Protein AF-A0A1R1INC2-F1 (afdb_monomer_lite)

Radius of gyration: 22.26 Å; chains: 1; bounding box: 38×71×54 Å

Sequence (108 aa):
MLDRRSHPSAHPLPPLRLAQTPVYVDRGYCPGGRWERILRTIHDQPLTETEILRAVHDGRYPRRIERRKIHAALIAMTRQGLTARLPGSPAPFTATAHGVRILHGEAA

Foldseek 3Di:
DDDDDDDDPPPPDDPPPPPPPPPPPPPPDDPPDLLLLLQVVQAVHWAFLVVSLVRSPPPPDPSVVSSVVSVSSQVVCVVVQQWDWDDDVVTTIHGDPVVVCVSVVVDD

pLDDT: mean 77.63, std 20.08, range [38.34, 97.56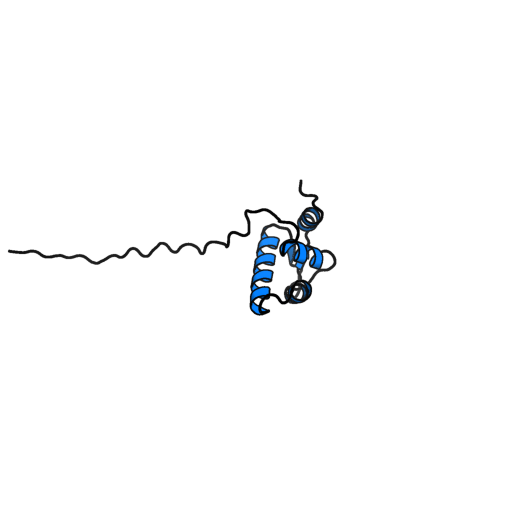]

Secondary structure (DSSP, 8-state):
-----------PPPP-------S-SSS---TTSHHHHHHHHHHHS-B-HHHHHHHH--SSS-HHHHHHHHHHHHHHHHHTTSEEEPSSSSPPEEE-HHHHHHHTT---

Structure (mmCIF, N/CA/C/O backbone):
data_AF-A0A1R1INC2-F1
#
_entry.id   AF-A0A1R1INC2-F1
#
loop_
_atom_site.group_PDB
_atom_site.id
_atom_site.type_symbol
_atom_site.label_atom_id
_atom_site.label_alt_id
_atom_site.label_comp_id
_atom_site.label_asym_id
_atom_site.label_entity_id
_atom_site.label_seq_id
_atom_site.pdbx_PDB_ins_code
_atom_site.Cartn_x
_atom_site.Cartn_y
_atom_site.Cartn_z
_atom_site.occupancy
_atom_site.B_iso_or_equiv
_atom_site.auth_seq_id
_atom_site.auth_comp_id
_atom_site.auth_asym_id
_atom_site.auth_atom_id
_atom_site.pdbx_PDB_model_num
ATOM 1 N N . MET A 1 1 ? 18.263 63.201 -38.506 1.00 47.06 1 MET A N 1
ATOM 2 C CA . MET A 1 1 ? 17.421 62.228 -39.235 1.00 47.06 1 MET A CA 1
ATOM 3 C C . MET A 1 1 ? 17.854 60.833 -38.795 1.00 47.06 1 MET A C 1
ATOM 5 O O . MET A 1 1 ? 19.054 60.604 -38.770 1.00 47.06 1 MET A O 1
ATOM 9 N N . LEU A 1 2 ? 16.888 59.970 -38.449 1.00 45.06 2 LEU A N 1
ATOM 10 C CA . LEU A 1 2 ? 16.991 58.568 -37.982 1.00 45.06 2 LEU A CA 1
ATOM 11 C C . LEU A 1 2 ? 17.165 58.320 -36.471 1.00 45.06 2 LEU A C 1
ATOM 13 O O . LEU A 1 2 ? 18.230 58.004 -35.955 1.00 45.06 2 LEU A O 1
ATOM 17 N N . ASP A 1 3 ? 16.004 58.396 -35.826 1.00 49.59 3 ASP A N 1
ATOM 18 C CA . ASP A 1 3 ? 15.540 57.634 -34.667 1.00 49.59 3 ASP A CA 1
ATOM 19 C C . ASP A 1 3 ? 15.814 56.11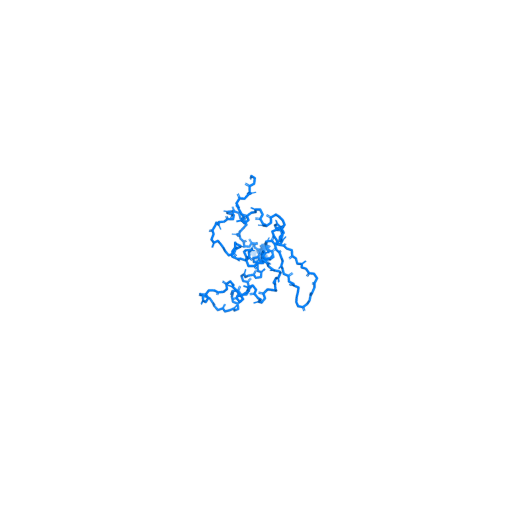9 -34.817 1.00 49.59 3 ASP A C 1
ATOM 21 O O . ASP A 1 3 ? 15.515 55.536 -35.869 1.00 49.59 3 ASP A O 1
ATOM 25 N N . ARG A 1 4 ? 16.367 55.455 -33.790 1.00 49.31 4 ARG A N 1
ATOM 26 C CA . ARG A 1 4 ? 16.368 53.983 -33.716 1.00 49.31 4 ARG A CA 1
ATOM 27 C C . ARG A 1 4 ? 16.501 53.449 -32.282 1.00 49.31 4 ARG A C 1
ATOM 29 O O . ARG A 1 4 ? 17.574 53.085 -31.822 1.00 49.31 4 ARG A O 1
ATOM 36 N N . ARG A 1 5 ? 15.321 53.267 -31.683 1.00 46.84 5 ARG A N 1
ATOM 37 C CA . ARG A 1 5 ? 14.889 52.074 -30.926 1.00 46.84 5 ARG A CA 1
ATOM 38 C C . ARG A 1 5 ? 15.515 51.843 -29.544 1.00 46.84 5 ARG A C 1
ATOM 40 O O . ARG A 1 5 ? 16.376 50.990 -29.359 1.00 46.84 5 ARG A O 1
ATOM 47 N N . SER A 1 6 ? 14.865 52.433 -28.543 1.00 49.50 6 SER A N 1
ATOM 48 C CA . SER A 1 6 ? 14.425 51.693 -27.351 1.00 49.50 6 SER A CA 1
ATOM 49 C C . SER A 1 6 ? 13.801 50.362 -27.770 1.00 49.50 6 SER A C 1
ATOM 51 O O . SER A 1 6 ? 12.980 50.403 -28.675 1.00 49.50 6 SER A O 1
ATOM 53 N N . HIS A 1 7 ? 14.150 49.239 -27.137 1.00 50.28 7 HIS A N 1
ATOM 54 C CA . HIS A 1 7 ? 13.289 48.073 -26.855 1.00 50.28 7 HIS A CA 1
ATOM 55 C C . HIS A 1 7 ? 14.037 47.187 -25.835 1.00 50.28 7 HIS A C 1
ATOM 57 O O . HIS A 1 7 ? 15.015 46.536 -26.204 1.00 50.28 7 HIS A O 1
ATOM 63 N N . PRO A 1 8 ? 13.629 47.136 -24.555 1.00 48.12 8 PRO A N 1
ATOM 64 C CA . PRO A 1 8 ? 14.013 46.033 -23.687 1.00 48.12 8 PRO A CA 1
ATOM 65 C C . PRO A 1 8 ? 13.239 44.791 -24.143 1.00 48.12 8 PRO A C 1
ATOM 67 O O . PRO A 1 8 ? 12.008 44.784 -24.121 1.00 48.12 8 PRO A O 1
ATOM 70 N N . SER A 1 9 ? 13.941 43.740 -24.575 1.00 44.81 9 SER A N 1
ATOM 71 C CA . SER A 1 9 ? 13.330 42.423 -24.786 1.00 44.81 9 SER A CA 1
ATOM 72 C C . SER A 1 9 ? 12.884 41.864 -23.437 1.00 44.81 9 SER A C 1
ATOM 74 O O . SER A 1 9 ? 13.603 41.115 -22.778 1.00 44.81 9 SER A O 1
ATOM 76 N N . ALA A 1 10 ? 11.682 42.248 -23.015 1.00 52.91 10 ALA A N 1
ATOM 77 C CA . ALA A 1 10 ? 10.910 41.523 -22.028 1.00 52.91 10 ALA A CA 1
ATOM 78 C C . ALA A 1 10 ? 10.545 40.174 -22.653 1.00 52.91 10 ALA A C 1
ATOM 80 O O . ALA A 1 10 ? 9.513 40.033 -23.303 1.00 52.91 10 ALA A O 1
ATOM 81 N N . HIS A 1 11 ? 11.423 39.183 -22.508 1.00 55.12 11 HIS A N 1
ATOM 82 C CA . HIS A 1 11 ? 11.011 37.800 -22.681 1.00 55.12 11 HIS A CA 1
ATOM 83 C C . HIS A 1 11 ? 10.052 37.483 -21.531 1.00 55.12 11 HIS A C 1
ATOM 85 O O . HIS A 1 11 ? 10.493 37.490 -20.377 1.00 55.12 11 HIS A O 1
ATOM 91 N N . PRO A 1 12 ? 8.755 37.234 -21.784 1.00 49.59 12 PRO A N 1
ATOM 92 C CA . PRO A 1 12 ? 7.898 36.729 -20.732 1.00 49.59 12 PRO A CA 1
ATOM 93 C C . PRO A 1 12 ? 8.445 35.360 -20.331 1.00 49.59 12 PRO A C 1
ATOM 95 O O . PRO A 1 12 ? 8.553 34.452 -21.160 1.00 49.59 12 PRO A O 1
ATOM 98 N N . LEU A 1 13 ? 8.838 35.228 -19.064 1.00 58.91 13 LEU A N 1
ATOM 99 C CA . LEU A 1 13 ? 9.125 33.925 -18.479 1.00 58.91 13 LEU A CA 1
ATOM 100 C C . LEU A 1 13 ? 7.896 33.038 -18.728 1.00 58.91 13 LEU A C 1
ATOM 102 O O . LEU A 1 13 ? 6.774 33.492 -18.476 1.00 58.91 13 LEU A O 1
ATOM 106 N N . PRO A 1 14 ? 8.062 31.801 -19.232 1.00 51.16 14 PRO A N 1
ATOM 107 C CA . PRO A 1 14 ? 6.935 30.892 -19.321 1.00 51.16 14 PRO A CA 1
ATOM 108 C C . PRO A 1 14 ? 6.352 30.751 -17.910 1.00 51.16 14 PRO A C 1
ATOM 110 O O . PRO A 1 14 ? 7.126 30.621 -16.953 1.00 51.16 14 PRO A O 1
ATOM 113 N N . PRO A 1 15 ? 5.018 30.810 -17.745 1.00 53.16 15 PRO A N 1
ATOM 114 C CA . PRO A 1 15 ? 4.415 30.630 -16.437 1.00 53.16 15 PRO A CA 1
ATOM 115 C C . PRO A 1 15 ? 4.947 29.321 -15.865 1.00 53.16 15 PRO A C 1
ATOM 117 O O . PRO A 1 15 ? 4.981 28.309 -16.574 1.00 53.16 15 PRO A O 1
ATOM 120 N N . LEU A 1 16 ? 5.411 29.368 -14.613 1.00 52.75 16 LEU A N 1
ATOM 121 C CA . LEU A 1 16 ? 5.829 28.196 -13.856 1.00 52.75 16 LEU A CA 1
ATOM 122 C C . LEU A 1 16 ? 4.687 27.188 -13.942 1.00 52.75 16 LEU A C 1
ATOM 124 O O . LEU A 1 16 ? 3.682 27.306 -13.242 1.00 52.75 16 LEU A O 1
ATOM 128 N N . ARG A 1 17 ? 4.808 26.230 -14.866 1.00 45.12 17 ARG A N 1
ATOM 129 C CA . ARG A 1 17 ? 3.877 25.121 -14.996 1.00 45.12 17 ARG A CA 1
ATOM 130 C C . ARG A 1 17 ? 4.018 24.396 -13.670 1.00 45.12 17 ARG A C 1
ATOM 132 O O . ARG A 1 17 ? 5.029 23.728 -13.456 1.00 45.12 17 ARG A O 1
ATOM 139 N N . LEU A 1 18 ? 3.055 24.610 -12.768 1.00 48.84 18 LEU A N 1
ATOM 140 C CA . LEU A 1 18 ? 2.864 23.804 -11.569 1.00 48.84 18 LEU A CA 1
ATOM 141 C C . LEU A 1 18 ? 3.112 22.371 -12.010 1.00 48.84 18 LEU A C 1
ATOM 143 O O . LEU A 1 18 ? 2.422 21.901 -12.919 1.00 48.84 18 LEU A O 1
ATOM 147 N N . ALA A 1 19 ? 4.193 21.776 -11.497 1.00 46.09 19 ALA A N 1
ATOM 148 C CA . ALA A 1 19 ? 4.681 20.487 -11.948 1.00 46.09 19 ALA A CA 1
ATOM 149 C C . ALA A 1 19 ? 3.479 19.554 -12.030 1.00 46.09 19 ALA A C 1
ATOM 151 O O . ALA A 1 19 ? 2.837 19.289 -11.013 1.00 46.09 19 ALA A O 1
ATOM 152 N N . GLN A 1 20 ? 3.126 19.182 -13.262 1.00 45.25 20 GLN A N 1
ATOM 153 C CA . GLN A 1 20 ? 1.943 18.395 -13.552 1.00 45.25 20 GLN A CA 1
ATOM 154 C C . GLN A 1 20 ? 2.013 17.175 -12.646 1.00 45.25 20 GLN A C 1
ATOM 156 O O . GLN A 1 20 ? 2.950 16.377 -12.742 1.00 45.25 20 GLN A O 1
ATOM 161 N N . THR A 1 21 ? 1.071 17.080 -11.711 1.00 41.47 21 THR A N 1
ATOM 162 C CA . THR A 1 21 ? 0.868 15.870 -10.929 1.00 41.47 21 THR A CA 1
ATOM 163 C C . THR A 1 21 ? 0.805 14.729 -11.934 1.00 41.47 21 THR A C 1
ATOM 165 O O . THR A 1 21 ? 0.020 14.811 -12.882 1.00 41.47 21 THR A O 1
ATOM 168 N N . PRO A 1 22 ? 1.675 13.709 -11.827 1.00 38.34 22 PRO A N 1
ATOM 169 C CA . PRO A 1 22 ? 1.715 12.677 -12.841 1.00 38.34 22 PRO A CA 1
ATOM 170 C C . PRO A 1 22 ? 0.327 12.042 -12.908 1.00 38.34 22 PRO A C 1
ATOM 172 O O . PRO A 1 22 ? -0.228 11.634 -11.884 1.00 38.34 22 PRO A O 1
ATOM 175 N N . VAL A 1 23 ? -0.240 12.040 -14.115 1.00 39.00 23 VAL A N 1
ATOM 176 C CA . VAL A 1 23 ? -1.584 11.557 -14.442 1.00 39.00 23 VAL A CA 1
ATOM 177 C C . VAL A 1 23 ? -1.614 10.037 -14.252 1.00 39.00 23 VAL A C 1
ATOM 179 O O . VAL A 1 23 ? -1.524 9.268 -15.199 1.00 39.00 23 VAL A O 1
ATOM 182 N N . TYR A 1 24 ? -1.658 9.588 -13.000 1.00 44.12 24 TYR A N 1
ATOM 183 C CA . TYR A 1 24 ? -1.891 8.189 -12.623 1.00 44.12 24 TYR A CA 1
ATOM 184 C C . TYR A 1 24 ? -3.300 7.978 -12.064 1.00 44.12 24 TYR A C 1
ATOM 186 O O . TYR A 1 24 ? -3.655 6.855 -11.725 1.00 44.12 24 TYR A O 1
ATOM 194 N N . VAL A 1 25 ? -4.090 9.047 -11.938 1.00 40.44 25 VAL A N 1
ATOM 195 C CA . VAL A 1 25 ? -5.296 9.057 -11.099 1.00 40.44 25 VAL A CA 1
ATOM 196 C C . VAL A 1 25 ? -6.580 8.793 -11.898 1.00 40.44 25 VAL A C 1
ATOM 198 O O . VAL A 1 25 ? -7.578 8.414 -11.305 1.00 40.44 25 VAL A O 1
ATOM 201 N N . ASP A 1 26 ? -6.554 8.911 -13.230 1.00 42.84 26 ASP A N 1
ATOM 202 C CA . ASP A 1 26 ? -7.791 9.057 -14.020 1.00 42.84 26 ASP A CA 1
ATOM 203 C C . ASP A 1 26 ? -8.207 7.824 -14.845 1.00 42.84 26 ASP A C 1
ATOM 205 O O . ASP A 1 26 ? -9.178 7.866 -15.588 1.00 42.84 26 ASP A O 1
ATOM 209 N N . ARG A 1 27 ? -7.481 6.699 -14.751 1.00 46.12 27 ARG A N 1
ATOM 210 C CA . ARG A 1 27 ? -7.821 5.466 -15.503 1.00 46.12 27 ARG A CA 1
ATOM 211 C C . ARG A 1 27 ? -8.511 4.379 -14.681 1.00 46.12 27 ARG A C 1
ATOM 213 O O . ARG A 1 27 ? -8.705 3.276 -15.181 1.00 46.12 27 ARG A O 1
ATOM 220 N N . GLY A 1 28 ? -8.897 4.681 -13.444 1.00 54.56 28 GLY A N 1
ATOM 221 C CA . GLY A 1 28 ? -9.446 3.678 -12.540 1.00 54.56 28 GLY A CA 1
ATOM 222 C C . GLY A 1 28 ? -8.398 2.654 -12.090 1.00 54.56 28 GLY A C 1
ATOM 223 O O . GLY A 1 28 ? -7.257 2.602 -12.560 1.00 54.56 28 GLY A O 1
ATOM 224 N N . TYR A 1 29 ? -8.780 1.855 -11.104 1.00 55.19 29 TYR A N 1
ATOM 225 C CA . TYR A 1 29 ? -7.938 0.817 -10.532 1.00 55.19 29 TYR A CA 1
ATOM 226 C C . TYR A 1 29 ? -7.881 -0.391 -11.472 1.00 55.19 29 TYR A C 1
ATOM 228 O O . TYR A 1 29 ? -8.712 -1.288 -11.388 1.00 55.19 29 TYR A O 1
ATOM 236 N N . CYS A 1 30 ? -6.907 -0.430 -12.387 1.00 57.72 30 CYS A N 1
ATOM 237 C CA . CYS A 1 30 ? -6.725 -1.614 -13.229 1.00 57.72 30 CYS A CA 1
ATOM 238 C C . CYS A 1 30 ? -6.341 -2.831 -12.361 1.00 57.72 30 CYS A C 1
ATOM 240 O O . CYS A 1 30 ? -5.349 -2.729 -11.620 1.00 57.72 30 CYS A O 1
ATOM 242 N N . PRO A 1 31 ? -7.049 -3.971 -12.478 1.00 60.56 31 PRO A N 1
ATOM 243 C CA . PRO A 1 31 ? -6.650 -5.226 -11.845 1.00 60.56 31 PRO A CA 1
ATOM 244 C C . PRO A 1 31 ? -5.217 -5.628 -12.232 1.00 60.56 31 PRO A C 1
ATOM 246 O O . PRO A 1 31 ? -4.746 -5.341 -13.333 1.00 60.56 31 PRO A O 1
ATOM 249 N N . GLY A 1 32 ? -4.494 -6.264 -11.314 1.00 67.88 32 GLY A N 1
ATOM 250 C CA . GLY A 1 32 ? -3.088 -6.660 -11.444 1.00 67.88 32 GLY A CA 1
ATOM 251 C C . GLY A 1 32 ? -2.076 -5.518 -11.264 1.00 67.88 32 GLY A C 1
ATOM 252 O O . GLY A 1 32 ? -0.864 -5.714 -11.416 1.00 67.88 32 GLY A O 1
ATOM 253 N N . GLY A 1 33 ? -2.540 -4.306 -10.947 1.00 82.62 33 GLY A N 1
ATOM 254 C CA . GLY A 1 33 ? -1.702 -3.121 -10.786 1.00 82.62 33 GLY A CA 1
ATOM 255 C C . GLY A 1 33 ? -0.790 -3.149 -9.550 1.00 82.62 33 GLY A C 1
ATOM 256 O O . GLY A 1 33 ? -0.920 -3.964 -8.639 1.00 82.62 33 GLY A O 1
ATOM 257 N N . ARG A 1 34 ? 0.155 -2.199 -9.480 1.00 86.25 34 ARG A N 1
ATOM 258 C CA . ARG A 1 34 ? 1.004 -2.013 -8.282 1.00 86.25 34 ARG A CA 1
ATOM 259 C C . ARG A 1 34 ? 0.167 -1.717 -7.032 1.00 86.25 34 ARG A C 1
ATOM 261 O O . ARG A 1 34 ? 0.511 -2.205 -5.963 1.00 86.25 34 ARG A O 1
ATOM 268 N N . TRP A 1 35 ? -0.895 -0.923 -7.172 1.00 86.88 35 TRP A N 1
ATOM 269 C CA . TRP A 1 35 ? -1.791 -0.566 -6.068 1.00 86.88 35 TRP A CA 1
ATOM 270 C C . TRP A 1 35 ? -2.394 -1.821 -5.421 1.00 86.88 35 TRP A C 1
ATOM 272 O O . TRP A 1 35 ? -2.379 -1.939 -4.202 1.00 86.88 35 TRP A O 1
ATOM 282 N N . GLU A 1 36 ? -2.822 -2.788 -6.239 1.00 89.50 36 GLU A N 1
ATOM 283 C CA . GLU A 1 36 ? -3.443 -4.025 -5.774 1.00 89.50 36 GLU A CA 1
ATOM 284 C C . GLU A 1 36 ? -2.431 -4.891 -5.028 1.00 89.50 36 GLU A C 1
ATOM 286 O O . GLU A 1 36 ? -2.702 -5.346 -3.923 1.00 89.50 36 GLU A O 1
ATOM 291 N N . ARG A 1 37 ? -1.222 -5.058 -5.586 1.00 90.44 37 ARG A N 1
ATOM 292 C CA . ARG A 1 37 ? -0.133 -5.787 -4.915 1.00 90.44 37 ARG A CA 1
ATOM 293 C C . ARG A 1 37 ? 0.205 -5.177 -3.557 1.00 90.44 37 ARG A C 1
ATOM 295 O O . ARG A 1 37 ? 0.360 -5.908 -2.583 1.00 90.44 37 ARG A O 1
ATOM 302 N N . ILE A 1 38 ? 0.296 -3.848 -3.485 1.00 92.62 38 ILE A N 1
ATOM 303 C CA . ILE A 1 38 ? 0.528 -3.139 -2.222 1.00 92.62 38 ILE A CA 1
ATOM 304 C C . ILE A 1 38 ? -0.624 -3.402 -1.248 1.00 92.62 38 ILE A C 1
ATOM 306 O O . ILE A 1 38 ? -0.346 -3.814 -0.127 1.00 92.62 38 ILE A O 1
ATOM 310 N N . LEU A 1 39 ? -1.885 -3.220 -1.666 1.00 92.50 39 LEU A N 1
ATOM 311 C CA . LEU A 1 39 ? -3.049 -3.458 -0.803 1.00 92.50 39 LEU A CA 1
ATOM 312 C C . LEU A 1 39 ? -3.100 -4.887 -0.284 1.00 92.50 39 LEU A C 1
ATOM 314 O O . LEU A 1 39 ? -3.250 -5.059 0.915 1.00 92.50 39 LEU A O 1
ATOM 318 N N . ARG A 1 40 ? -2.900 -5.891 -1.145 1.00 91.81 40 ARG A N 1
ATOM 319 C CA . ARG A 1 40 ? -2.828 -7.300 -0.729 1.00 91.81 40 ARG A CA 1
ATOM 320 C C . ARG A 1 40 ? -1.763 -7.515 0.341 1.00 91.81 40 ARG A C 1
ATOM 322 O O . ARG A 1 40 ? -2.012 -8.207 1.312 1.00 91.81 40 ARG A O 1
ATOM 329 N N . THR A 1 41 ? -0.598 -6.886 0.188 1.00 93.44 41 THR A N 1
ATOM 330 C CA . THR A 1 41 ? 0.515 -7.076 1.130 1.00 93.44 41 THR A CA 1
ATOM 331 C C . THR A 1 41 ? 0.219 -6.453 2.501 1.00 93.44 41 THR A C 1
ATOM 333 O O . THR A 1 41 ? 0.577 -7.031 3.521 1.00 93.44 41 THR A O 1
ATOM 336 N N . ILE A 1 42 ? -0.414 -5.276 2.541 1.00 95.19 42 ILE A N 1
ATOM 337 C CA . ILE A 1 42 ? -0.690 -4.558 3.801 1.00 95.19 42 ILE A CA 1
ATOM 338 C C . ILE A 1 42 ? -2.069 -4.864 4.402 1.00 95.19 42 ILE A C 1
ATOM 340 O O . ILE A 1 42 ? -2.406 -4.340 5.462 1.00 95.19 42 ILE A O 1
ATOM 344 N N . HIS A 1 43 ? -2.889 -5.634 3.688 1.00 93.00 43 HIS A N 1
ATOM 345 C CA . HIS A 1 43 ? -4.191 -6.100 4.147 1.00 93.00 43 HIS A CA 1
ATOM 346 C C . HIS A 1 43 ? -4.034 -7.095 5.297 1.00 93.00 43 HIS A C 1
ATOM 348 O O . HIS A 1 43 ? -4.707 -6.963 6.315 1.00 93.00 43 HIS A O 1
ATOM 354 N N . ASP A 1 44 ? -3.113 -8.047 5.148 1.00 88.62 44 ASP A N 1
ATOM 355 C CA . ASP A 1 44 ? -2.930 -9.122 6.124 1.00 88.62 44 ASP A CA 1
ATOM 356 C C . ASP A 1 44 ? -2.220 -8.628 7.391 1.00 88.62 44 ASP A C 1
ATOM 358 O O . ASP A 1 44 ? -2.515 -9.079 8.497 1.00 88.62 44 ASP A O 1
ATOM 362 N N . GLN A 1 45 ? -1.290 -7.680 7.245 1.00 93.44 45 GLN A N 1
ATOM 363 C CA . GLN A 1 45 ? -0.598 -7.048 8.365 1.00 93.44 45 GLN A CA 1
ATOM 364 C C . GLN A 1 45 ? -0.071 -5.653 8.000 1.00 93.44 45 GLN A C 1
ATOM 366 O O . GLN A 1 45 ? 0.316 -5.423 6.850 1.00 93.44 45 GLN A O 1
ATOM 371 N N . PRO A 1 46 ? 0.029 -4.720 8.964 1.00 96.19 46 PRO A N 1
ATOM 372 C CA . PRO A 1 46 ? 0.645 -3.426 8.715 1.00 96.19 46 PRO A CA 1
ATOM 373 C C . PRO A 1 46 ? 2.136 -3.556 8.391 1.00 96.19 46 PRO A C 1
ATOM 375 O O . PRO A 1 46 ? 2.868 -4.237 9.105 1.00 96.19 46 PRO A O 1
ATOM 378 N N . LEU A 1 47 ? 2.605 -2.856 7.356 1.00 97.00 47 LEU A N 1
ATOM 379 C CA . LEU A 1 47 ? 3.999 -2.920 6.904 1.00 97.00 47 LEU A CA 1
ATOM 380 C C . LEU A 1 47 ? 4.591 -1.548 6.621 1.00 97.00 47 LEU A C 1
ATOM 382 O O . LEU A 1 47 ? 3.938 -0.636 6.118 1.00 97.00 47 LEU A O 1
ATOM 386 N N . THR A 1 48 ? 5.880 -1.413 6.877 1.00 96.94 48 THR A N 1
ATOM 387 C CA . THR A 1 48 ? 6.658 -0.222 6.538 1.00 96.94 48 THR A CA 1
ATOM 388 C C . THR A 1 48 ? 6.923 -0.148 5.031 1.00 96.94 48 THR A C 1
ATOM 390 O O . THR A 1 48 ? 6.920 -1.155 4.322 1.00 96.94 48 THR A O 1
ATOM 393 N N . GLU A 1 49 ? 7.243 1.043 4.512 1.00 95.19 49 GLU A N 1
ATOM 394 C CA . GLU A 1 49 ? 7.585 1.221 3.087 1.00 95.19 49 GLU A CA 1
ATOM 395 C C . GLU A 1 49 ? 8.728 0.291 2.635 1.00 95.19 49 GLU A C 1
ATOM 397 O O . GLU A 1 49 ? 8.726 -0.209 1.510 1.00 95.19 49 GLU A O 1
ATOM 402 N N . THR A 1 50 ? 9.699 0.026 3.514 1.00 94.62 50 THR A N 1
ATOM 403 C CA . THR A 1 50 ? 10.826 -0.865 3.205 1.00 94.62 50 THR A CA 1
ATOM 404 C C . THR A 1 50 ? 10.381 -2.318 3.075 1.00 94.62 50 THR A C 1
ATOM 406 O O . THR A 1 50 ? 10.875 -3.022 2.193 1.00 94.62 50 THR A O 1
ATOM 409 N N . GLU A 1 51 ? 9.464 -2.773 3.923 1.00 95.50 51 GLU A N 1
ATOM 410 C CA . GLU A 1 51 ? 8.913 -4.130 3.867 1.00 95.50 51 GLU A CA 1
ATOM 411 C C . GLU A 1 51 ? 8.011 -4.304 2.649 1.00 95.50 51 GLU A C 1
ATOM 413 O O . GLU A 1 51 ? 8.174 -5.271 1.909 1.00 95.50 51 GLU A O 1
ATOM 418 N N . ILE A 1 52 ? 7.171 -3.311 2.351 1.00 94.81 52 ILE A N 1
ATOM 419 C CA . ILE A 1 52 ? 6.356 -3.278 1.129 1.00 94.81 52 ILE A CA 1
ATOM 420 C C . ILE A 1 52 ? 7.254 -3.329 -0.109 1.00 94.81 52 ILE A C 1
ATOM 422 O O . ILE A 1 52 ? 7.007 -4.106 -1.029 1.00 94.81 52 ILE A O 1
ATOM 426 N N . LEU A 1 53 ? 8.339 -2.546 -0.133 1.00 93.38 53 LEU A N 1
ATOM 427 C CA . LEU A 1 53 ? 9.324 -2.612 -1.209 1.00 93.38 53 LEU A CA 1
ATOM 428 C C . LEU A 1 53 ? 9.929 -4.006 -1.330 1.00 93.38 53 LEU A C 1
ATOM 430 O O . LEU A 1 53 ? 10.090 -4.478 -2.444 1.00 93.38 53 LEU A O 1
ATOM 434 N N . ARG A 1 54 ? 10.272 -4.676 -0.229 1.00 92.19 54 ARG A N 1
ATOM 435 C CA . ARG A 1 54 ? 10.807 -6.044 -0.292 1.00 92.19 54 ARG A CA 1
ATOM 436 C C . ARG A 1 54 ? 9.779 -7.040 -0.830 1.00 92.19 54 ARG A C 1
ATOM 438 O O . ARG A 1 54 ? 10.165 -7.885 -1.625 1.00 92.19 54 ARG A O 1
ATOM 445 N N . ALA A 1 55 ? 8.515 -6.913 -0.436 1.00 90.75 5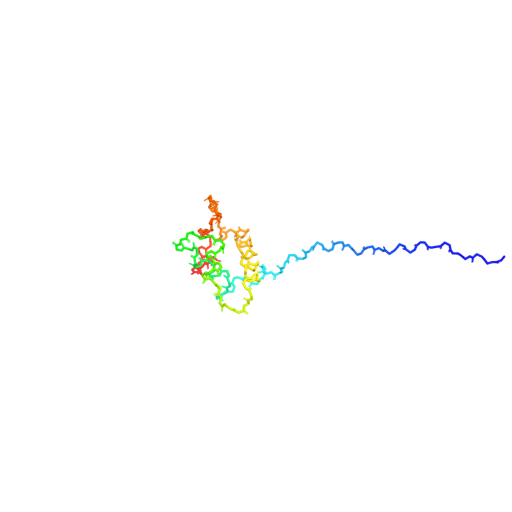5 ALA A N 1
ATOM 446 C CA . ALA A 1 55 ? 7.450 -7.832 -0.825 1.00 90.75 55 ALA A CA 1
ATOM 447 C C . ALA A 1 55 ? 6.989 -7.652 -2.283 1.00 90.75 55 ALA A C 1
ATOM 449 O O . ALA A 1 55 ? 6.710 -8.627 -2.971 1.00 90.75 55 ALA A O 1
ATOM 450 N N . VAL A 1 56 ? 6.917 -6.408 -2.770 1.00 87.25 56 VAL A N 1
ATOM 451 C CA . VAL A 1 56 ? 6.342 -6.087 -4.092 1.00 87.25 56 VAL A CA 1
ATOM 452 C C . VAL A 1 56 ? 7.407 -5.995 -5.195 1.00 87.25 56 VAL A C 1
ATOM 454 O O . VAL A 1 56 ? 7.072 -6.006 -6.383 1.00 87.25 56 VAL A O 1
ATOM 457 N N . HIS A 1 57 ? 8.688 -5.877 -4.836 1.00 84.31 57 HIS A N 1
ATOM 458 C CA . HIS A 1 57 ? 9.770 -5.724 -5.805 1.00 84.31 57 HIS A CA 1
ATOM 459 C C . HIS A 1 57 ? 9.963 -6.978 -6.666 1.00 84.31 57 HIS A C 1
ATOM 461 O O . HIS A 1 57 ? 10.263 -8.053 -6.164 1.00 84.31 57 HIS A O 1
ATOM 467 N N . ASP A 1 58 ? 9.863 -6.798 -7.983 1.00 79.88 58 ASP A N 1
ATOM 468 C CA . ASP A 1 58 ? 9.944 -7.856 -8.998 1.00 79.88 58 ASP A CA 1
ATOM 469 C C . ASP A 1 58 ? 11.292 -7.892 -9.746 1.00 79.88 58 ASP A C 1
ATOM 471 O O . ASP A 1 58 ? 11.434 -8.593 -10.744 1.00 79.88 58 ASP A O 1
ATOM 475 N N . GLY A 1 59 ? 12.279 -7.103 -9.306 1.00 83.62 59 GLY A N 1
ATOM 476 C CA . GLY A 1 59 ? 13.615 -7.048 -9.909 1.00 83.62 59 GLY A CA 1
ATOM 477 C C . GLY A 1 59 ? 13.714 -6.313 -11.254 1.00 83.62 59 GLY A C 1
ATOM 478 O O . GLY A 1 59 ? 14.821 -6.143 -11.758 1.00 83.62 59 GLY A O 1
ATOM 479 N N . ARG A 1 60 ? 12.610 -5.813 -11.833 1.00 82.12 60 ARG A N 1
ATOM 480 C CA . ARG A 1 60 ? 12.616 -5.199 -13.181 1.00 82.12 60 ARG A CA 1
ATOM 481 C C . ARG A 1 60 ? 13.334 -3.852 -13.271 1.00 82.12 60 ARG A C 1
ATOM 483 O O . ARG A 1 60 ? 13.716 -3.427 -14.357 1.00 82.12 60 ARG A O 1
ATOM 490 N N . TYR A 1 61 ? 13.483 -3.151 -12.151 1.00 81.88 61 TYR A N 1
ATOM 491 C CA . TYR A 1 61 ? 14.099 -1.826 -12.094 1.00 81.88 61 TYR A CA 1
ATOM 492 C C . TYR A 1 61 ? 15.084 -1.730 -10.927 1.00 81.88 61 TYR A C 1
ATOM 494 O O . TYR A 1 61 ? 14.919 -2.430 -9.928 1.00 81.88 61 TYR A O 1
ATOM 502 N N . PRO A 1 62 ? 16.055 -0.799 -10.972 1.00 90.31 62 PRO A N 1
ATOM 503 C CA . PRO A 1 62 ? 16.915 -0.531 -9.828 1.00 90.31 62 PRO A CA 1
ATOM 504 C C . PRO A 1 62 ? 16.101 -0.220 -8.568 1.00 90.31 62 PRO A C 1
ATOM 506 O O . PRO A 1 62 ? 15.135 0.548 -8.602 1.00 90.31 62 PRO A O 1
ATOM 509 N N . ARG A 1 63 ? 16.544 -0.748 -7.424 1.00 87.75 63 ARG A N 1
ATOM 510 C CA . ARG A 1 63 ? 15.834 -0.656 -6.135 1.00 87.75 63 ARG A CA 1
ATOM 511 C C . ARG A 1 63 ? 15.449 0.778 -5.740 1.00 87.75 63 ARG A C 1
ATOM 513 O O . ARG A 1 63 ? 14.384 1.007 -5.171 1.00 87.75 63 ARG A O 1
ATOM 520 N N . ARG A 1 64 ? 16.296 1.760 -6.078 1.00 90.50 64 ARG A N 1
ATOM 521 C CA . ARG A 1 64 ? 16.049 3.197 -5.846 1.00 90.50 64 ARG A CA 1
ATOM 522 C C . ARG A 1 64 ? 14.838 3.720 -6.625 1.00 90.50 64 ARG A C 1
ATOM 524 O O . ARG A 1 64 ? 14.099 4.555 -6.109 1.00 90.50 64 ARG A O 1
ATOM 531 N N . ILE A 1 65 ? 14.649 3.253 -7.858 1.00 88.19 65 ILE A N 1
ATOM 532 C CA . ILE A 1 65 ? 13.530 3.649 -8.716 1.00 88.19 65 ILE A CA 1
ATOM 533 C C . ILE A 1 65 ? 12.235 3.020 -8.206 1.00 88.19 65 ILE A C 1
ATOM 535 O O . ILE A 1 65 ? 11.242 3.731 -8.066 1.00 88.19 65 ILE A O 1
ATOM 539 N N . GLU A 1 66 ? 12.252 1.735 -7.843 1.00 88.88 66 GLU A N 1
ATOM 540 C CA . GLU A 1 66 ? 11.066 1.091 -7.264 1.00 88.88 66 GLU A CA 1
ATOM 541 C C . GLU A 1 66 ? 10.656 1.718 -5.938 1.00 88.88 66 GLU A C 1
ATOM 543 O O . GLU A 1 66 ? 9.473 1.986 -5.750 1.00 88.88 66 GLU A O 1
ATOM 548 N N . ARG A 1 67 ? 11.612 2.074 -5.070 1.00 91.38 67 ARG A N 1
ATOM 549 C CA . ARG A 1 67 ? 11.297 2.809 -3.839 1.00 91.38 67 ARG A CA 1
ATOM 550 C C . ARG A 1 67 ? 10.519 4.092 -4.131 1.00 91.38 67 ARG A C 1
ATOM 552 O O . ARG A 1 67 ? 9.457 4.298 -3.562 1.00 91.38 67 ARG A O 1
ATOM 559 N N . ARG A 1 68 ? 10.998 4.925 -5.064 1.00 90.69 68 ARG A N 1
ATOM 560 C CA . ARG A 1 68 ? 10.303 6.171 -5.446 1.00 90.69 68 ARG A CA 1
ATOM 561 C C . ARG A 1 68 ? 8.889 5.910 -5.959 1.00 90.69 68 ARG A C 1
ATOM 563 O O . ARG A 1 68 ? 7.971 6.651 -5.622 1.00 90.69 68 ARG A O 1
ATOM 570 N N . LYS A 1 69 ? 8.708 4.864 -6.766 1.00 88.12 69 LYS A N 1
ATOM 571 C CA . LYS A 1 69 ? 7.399 4.500 -7.316 1.00 88.12 69 LYS A CA 1
ATOM 572 C C . LYS A 1 69 ? 6.439 3.977 -6.244 1.00 88.12 69 LYS A C 1
ATOM 574 O O . LYS A 1 69 ? 5.268 4.337 -6.275 1.00 88.12 69 LYS A O 1
ATOM 579 N N . ILE A 1 70 ? 6.918 3.152 -5.313 1.00 91.25 70 ILE A N 1
ATOM 580 C CA . ILE A 1 70 ? 6.122 2.650 -4.183 1.00 91.25 70 ILE A CA 1
ATOM 581 C C . ILE A 1 70 ? 5.7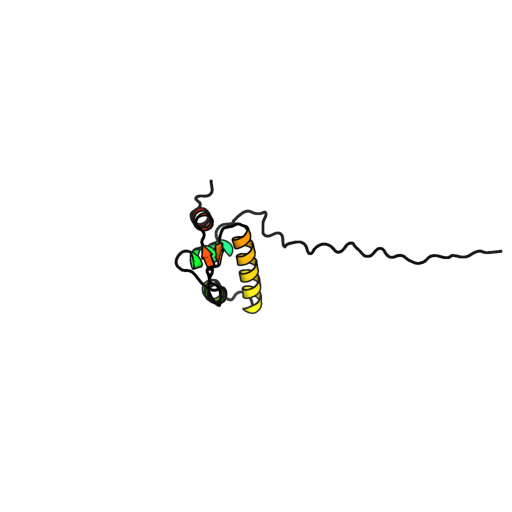38 3.801 -3.261 1.00 91.25 70 ILE A C 1
ATOM 583 O O . ILE A 1 70 ? 4.568 3.934 -2.923 1.00 91.25 70 ILE A O 1
ATOM 587 N N . HIS A 1 71 ? 6.682 4.681 -2.938 1.00 92.44 71 HIS A N 1
ATOM 588 C CA . HIS A 1 71 ? 6.416 5.874 -2.145 1.00 92.44 71 HIS A CA 1
ATOM 589 C C . HIS A 1 71 ? 5.320 6.750 -2.772 1.00 92.44 71 HIS A C 1
ATOM 591 O O . HIS A 1 71 ? 4.346 7.111 -2.112 1.00 92.44 71 HIS A O 1
ATOM 597 N N . ALA A 1 72 ? 5.437 7.044 -4.072 1.00 90.44 72 ALA A N 1
ATOM 598 C CA . ALA A 1 72 ? 4.432 7.812 -4.802 1.00 90.44 72 ALA A CA 1
ATOM 599 C C . ALA A 1 72 ? 3.059 7.116 -4.812 1.00 90.44 72 ALA A C 1
ATOM 601 O O . ALA A 1 72 ? 2.040 7.779 -4.619 1.00 90.44 72 ALA A O 1
ATOM 602 N N . ALA A 1 73 ? 3.031 5.790 -4.989 1.00 91.50 73 ALA A N 1
ATOM 603 C CA . ALA A 1 73 ? 1.802 5.006 -4.934 1.00 91.50 73 ALA A CA 1
ATOM 604 C C . ALA A 1 73 ? 1.149 5.072 -3.545 1.00 91.50 73 ALA A C 1
ATOM 606 O O . ALA A 1 73 ? -0.029 5.391 -3.456 1.00 91.50 73 ALA A O 1
ATOM 607 N N . LEU A 1 74 ? 1.911 4.872 -2.467 1.00 93.56 74 LEU A N 1
ATOM 608 C CA . LEU A 1 74 ? 1.408 4.948 -1.092 1.00 93.56 74 LEU A CA 1
ATOM 609 C C . LEU A 1 74 ? 0.826 6.327 -0.763 1.00 93.56 74 LEU A C 1
ATOM 611 O O . LEU A 1 74 ? -0.226 6.411 -0.134 1.00 93.56 74 LEU A O 1
ATOM 615 N N . ILE A 1 75 ? 1.461 7.414 -1.218 1.00 92.56 75 ILE A N 1
ATOM 616 C CA . ILE A 1 75 ? 0.909 8.769 -1.066 1.00 92.56 75 ILE A CA 1
ATOM 617 C C . ILE A 1 75 ? -0.426 8.901 -1.804 1.00 92.56 75 ILE A C 1
ATOM 619 O O . ILE A 1 75 ? -1.389 9.406 -1.229 1.00 92.56 75 ILE A O 1
ATOM 623 N N . ALA A 1 76 ? -0.497 8.464 -3.063 1.00 89.69 76 ALA A N 1
ATOM 624 C CA . ALA A 1 76 ? -1.722 8.551 -3.856 1.00 89.69 76 ALA A CA 1
ATOM 625 C C . ALA A 1 76 ? -2.859 7.719 -3.239 1.00 89.69 76 ALA A C 1
ATOM 627 O O . ALA A 1 76 ? -3.959 8.228 -3.048 1.00 89.69 76 ALA A O 1
ATOM 628 N N . MET A 1 77 ? -2.564 6.482 -2.844 1.00 93.06 77 MET A N 1
ATOM 629 C CA . MET A 1 77 ? -3.511 5.569 -2.202 1.00 93.06 77 MET A CA 1
ATOM 630 C C . MET A 1 77 ? -3.997 6.107 -0.853 1.00 93.06 77 MET A C 1
ATOM 632 O O . MET A 1 77 ? -5.181 6.011 -0.546 1.00 93.06 77 MET A O 1
ATOM 636 N N . THR A 1 78 ? -3.116 6.746 -0.076 1.00 94.00 78 THR A N 1
ATOM 637 C CA . THR A 1 78 ? -3.497 7.395 1.188 1.00 94.00 78 THR A CA 1
ATOM 638 C C . THR A 1 78 ? -4.427 8.581 0.942 1.00 94.00 78 THR A C 1
ATOM 640 O O . THR A 1 78 ? -5.439 8.719 1.620 1.00 94.00 78 THR A O 1
ATOM 643 N N . ARG A 1 79 ? -4.139 9.418 -0.065 1.00 91.31 79 ARG A N 1
ATOM 644 C CA . 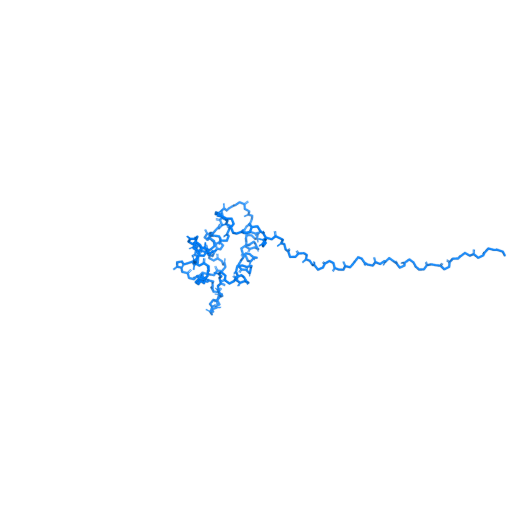ARG A 1 79 ? -5.008 10.547 -0.450 1.00 91.31 79 ARG A CA 1
ATOM 645 C C . ARG A 1 79 ? -6.388 10.097 -0.928 1.00 91.31 79 ARG A C 1
ATOM 647 O O . ARG A 1 79 ? -7.356 10.811 -0.715 1.00 91.31 79 ARG A O 1
ATOM 654 N N . GLN A 1 80 ? -6.464 8.927 -1.553 1.00 88.50 80 GLN A N 1
ATOM 655 C CA . GLN A 1 80 ? -7.715 8.294 -1.976 1.00 88.50 80 GLN A CA 1
ATOM 656 C C . GLN A 1 80 ? -8.400 7.503 -0.851 1.00 88.50 80 GLN A C 1
ATOM 658 O O . GLN A 1 80 ? -9.434 6.886 -1.074 1.00 88.50 80 GLN A O 1
ATOM 663 N N . GLY A 1 81 ? -7.829 7.484 0.356 1.00 93.38 81 GLY A N 1
ATOM 664 C CA . GLY A 1 81 ? -8.403 6.780 1.497 1.00 93.38 81 GLY A CA 1
ATOM 665 C C . GLY A 1 81 ? -8.325 5.258 1.406 1.00 93.38 81 GLY A C 1
ATOM 666 O O . GLY A 1 81 ? -9.035 4.597 2.152 1.00 93.38 81 GLY A O 1
ATOM 667 N N . LEU A 1 82 ? -7.485 4.684 0.537 1.00 92.31 82 LEU A N 1
ATOM 668 C CA . LEU A 1 82 ? -7.279 3.231 0.431 1.00 92.31 82 LEU A CA 1
ATOM 669 C C . LEU A 1 82 ? -6.336 2.687 1.506 1.00 92.31 82 LEU A C 1
ATOM 671 O O . LEU A 1 82 ? -6.433 1.529 1.906 1.00 92.31 82 LEU A O 1
ATOM 675 N N . THR A 1 83 ? -5.396 3.517 1.951 1.00 96.19 83 THR A N 1
ATOM 676 C CA . THR A 1 83 ? -4.375 3.150 2.937 1.00 96.19 83 THR A CA 1
ATOM 677 C C . THR A 1 83 ? -4.269 4.207 4.017 1.00 96.19 83 THR A C 1
ATOM 679 O O . THR A 1 83 ? -4.486 5.388 3.754 1.00 96.19 83 THR A O 1
ATOM 682 N N . ALA A 1 84 ? -3.875 3.802 5.218 1.00 96.44 84 ALA A N 1
ATOM 683 C CA . ALA A 1 84 ? -3.594 4.703 6.328 1.00 96.44 84 ALA A CA 1
ATOM 684 C C . ALA A 1 84 ? -2.205 4.424 6.906 1.00 96.44 84 ALA A C 1
ATOM 686 O O . ALA A 1 84 ? -1.696 3.308 6.804 1.00 96.44 84 ALA A O 1
ATOM 687 N N . ARG A 1 85 ? -1.598 5.444 7.521 1.00 96.38 85 ARG A N 1
ATOM 688 C CA . ARG A 1 85 ? -0.386 5.279 8.330 1.00 96.38 85 ARG A CA 1
ATOM 689 C C . ARG A 1 85 ? -0.771 5.067 9.784 1.00 96.38 85 ARG A C 1
ATOM 691 O O . ARG A 1 85 ? -1.580 5.821 10.318 1.00 96.38 85 ARG A O 1
ATOM 698 N N . LEU A 1 86 ? -0.152 4.081 10.413 1.00 94.00 86 LEU A N 1
ATOM 699 C CA . LEU A 1 86 ? -0.247 3.866 11.849 1.00 94.00 86 LEU A CA 1
ATOM 700 C C . LEU A 1 86 ? 0.872 4.627 12.579 1.00 94.00 86 LEU A C 1
ATOM 702 O O . LEU A 1 86 ? 1.904 4.941 11.971 1.00 94.00 86 LEU A O 1
ATOM 706 N N . PRO A 1 87 ? 0.698 4.923 13.878 1.00 94.31 87 PRO A N 1
ATOM 707 C CA . PRO A 1 87 ? 1.777 5.441 14.711 1.00 94.31 87 PRO A CA 1
ATOM 708 C C . PRO A 1 87 ? 2.977 4.483 14.723 1.00 94.31 87 PRO A C 1
ATOM 710 O O . PRO A 1 87 ? 2.807 3.268 14.791 1.00 94.31 87 PRO A O 1
ATOM 713 N N . GLY A 1 88 ? 4.194 5.027 14.668 1.00 91.38 88 GLY A N 1
ATOM 714 C CA . GLY A 1 88 ? 5.429 4.240 14.713 1.00 91.38 88 GLY A CA 1
ATOM 715 C C . GLY A 1 88 ? 6.598 4.917 14.002 1.00 91.38 88 GLY A C 1
ATOM 716 O O . GLY A 1 88 ? 6.416 5.871 13.243 1.00 91.38 88 GLY A O 1
ATOM 717 N N . SER A 1 89 ? 7.810 4.412 14.241 1.00 88.69 89 SER A N 1
ATOM 718 C CA . SER A 1 89 ? 9.023 4.839 13.540 1.00 88.69 89 SER A CA 1
ATOM 719 C C . SER A 1 89 ? 9.854 3.617 13.127 1.00 88.69 89 SER A C 1
ATOM 721 O O . SER A 1 89 ? 10.421 2.960 14.001 1.00 88.69 89 SER A O 1
ATOM 723 N N . PRO A 1 90 ? 9.939 3.295 11.822 1.00 90.19 90 PRO A N 1
ATOM 724 C CA . PRO A 1 90 ? 9.227 3.938 10.713 1.00 90.19 90 PRO A CA 1
ATOM 725 C C . PRO A 1 90 ? 7.714 3.649 10.741 1.00 90.19 90 PRO A C 1
ATOM 727 O O . PRO A 1 90 ? 7.293 2.567 11.135 1.00 90.19 90 PRO A O 1
ATOM 730 N N . ALA A 1 91 ? 6.897 4.616 10.310 1.00 93.94 91 ALA A N 1
ATOM 731 C CA . ALA A 1 91 ? 5.436 4.497 10.327 1.00 93.94 91 ALA A CA 1
ATOM 732 C C . ALA A 1 91 ? 4.950 3.398 9.357 1.00 93.94 91 ALA A C 1
ATOM 734 O O . ALA A 1 91 ? 5.202 3.517 8.148 1.00 93.94 91 ALA A O 1
ATOM 735 N N . PRO A 1 92 ? 4.260 2.348 9.842 1.00 96.81 92 PRO A N 1
ATOM 736 C CA . PRO A 1 92 ? 3.716 1.315 8.979 1.00 96.81 92 PRO A CA 1
ATOM 737 C C . PRO A 1 92 ? 2.428 1.781 8.295 1.00 96.81 92 PRO A C 1
ATOM 739 O O . PRO A 1 92 ? 1.713 2.659 8.780 1.00 96.81 92 PRO A O 1
ATOM 742 N N . PHE A 1 93 ? 2.137 1.176 7.152 1.00 97.50 93 PHE A N 1
ATOM 743 C CA . PHE A 1 93 ? 0.915 1.358 6.387 1.00 97.50 93 PHE A CA 1
ATOM 744 C C . PHE A 1 93 ? -0.001 0.156 6.576 1.00 97.50 93 PHE A C 1
ATOM 746 O O . PHE A 1 93 ? 0.468 -0.975 6.638 1.00 97.50 93 PHE A O 1
ATOM 753 N N . THR A 1 94 ? -1.303 0.413 6.605 1.00 97.56 94 THR A N 1
ATOM 754 C CA . THR A 1 94 ? -2.355 -0.607 6.622 1.00 97.56 94 THR A CA 1
ATOM 755 C C . THR A 1 94 ? -3.437 -0.271 5.596 1.00 97.56 94 THR A C 1
ATOM 757 O O . THR A 1 94 ? -3.588 0.897 5.208 1.00 97.56 94 THR A O 1
ATOM 760 N N . ALA A 1 95 ? -4.181 -1.277 5.141 1.00 96.06 95 ALA A N 1
ATOM 761 C CA . ALA A 1 95 ? -5.362 -1.072 4.309 1.00 96.06 95 ALA A CA 1
ATOM 762 C C . ALA A 1 95 ? -6.506 -0.465 5.141 1.00 96.06 95 ALA A C 1
ATOM 764 O O . ALA A 1 95 ? -6.719 -0.824 6.297 1.00 96.06 95 ALA A O 1
ATOM 765 N N . THR A 1 96 ? -7.263 0.465 4.560 1.00 95.88 96 THR A N 1
ATOM 766 C CA . THR A 1 96 ? -8.511 0.950 5.171 1.00 95.88 96 THR A CA 1
ATOM 767 C C . THR A 1 96 ? -9.678 0.053 4.770 1.00 95.88 96 THR A C 1
ATOM 769 O O . THR A 1 96 ? -9.612 -0.641 3.758 1.00 95.88 96 THR A O 1
ATOM 772 N N . ALA A 1 97 ? -10.813 0.156 5.467 1.00 93.19 97 ALA A N 1
ATOM 773 C CA . ALA A 1 97 ? -12.049 -0.516 5.052 1.00 93.19 97 ALA A CA 1
ATOM 774 C C . ALA A 1 97 ? -12.489 -0.156 3.615 1.00 93.19 97 ALA A C 1
ATOM 776 O O . ALA A 1 97 ? -13.113 -0.961 2.929 1.00 93.19 97 ALA A O 1
ATOM 777 N N . HIS A 1 98 ? -12.170 1.051 3.130 1.00 90.50 98 HIS A N 1
ATOM 778 C CA . HIS A 1 98 ? -12.399 1.405 1.728 1.00 90.50 98 HIS A CA 1
ATOM 779 C C . HIS A 1 98 ? -11.434 0.662 0.795 1.00 90.50 98 HIS A C 1
ATOM 781 O O . HIS A 1 98 ? -11.881 0.072 -0.184 1.00 90.50 98 HIS A O 1
ATOM 787 N N . GLY A 1 99 ? -10.141 0.623 1.132 1.00 90.56 99 GLY A N 1
ATOM 788 C CA . GLY A 1 99 ? -9.136 -0.123 0.376 1.00 90.56 99 GLY A CA 1
ATOM 789 C C . GLY A 1 99 ? -9.451 -1.613 0.259 1.00 90.56 99 GLY A C 1
ATOM 790 O O . GLY A 1 99 ? -9.309 -2.174 -0.822 1.00 90.56 99 GLY A O 1
ATOM 791 N N . VAL A 1 100 ? -9.941 -2.233 1.336 1.00 91.56 100 VAL A N 1
ATOM 792 C CA . VAL A 1 100 ? -10.343 -3.649 1.349 1.00 91.56 100 VAL A CA 1
ATOM 793 C C . VAL A 1 100 ? -11.516 -3.914 0.404 1.00 91.56 100 VAL A C 1
ATOM 795 O O . VAL A 1 100 ? -11.437 -4.820 -0.419 1.00 91.56 100 VAL A O 1
ATOM 798 N N . ARG A 1 101 ? -12.562 -3.079 0.430 1.00 88.69 101 ARG A N 1
ATOM 799 C CA . ARG A 1 101 ? -13.697 -3.213 -0.503 1.00 88.69 101 ARG A CA 1
ATOM 800 C C . ARG A 1 101 ? -13.261 -3.116 -1.964 1.00 88.69 101 ARG A C 1
ATOM 802 O O . ARG A 1 101 ? -13.630 -3.960 -2.775 1.00 88.69 101 ARG A O 1
ATOM 809 N N . ILE A 1 102 ? -12.419 -2.130 -2.292 1.00 86.88 102 ILE A N 1
ATOM 810 C CA . ILE A 1 102 ? -11.867 -1.985 -3.649 1.00 86.88 102 ILE A CA 1
ATOM 811 C C . ILE A 1 102 ? -11.027 -3.209 -4.038 1.00 86.88 102 ILE A C 1
ATOM 813 O O . ILE A 1 102 ? -11.124 -3.678 -5.169 1.00 86.88 102 ILE A O 1
ATOM 817 N N . LEU A 1 103 ? -10.231 -3.754 -3.111 1.00 86.56 103 LEU A N 1
ATOM 818 C CA . LEU A 1 103 ? -9.415 -4.944 -3.355 1.00 86.56 103 LEU A CA 1
ATOM 819 C C . LEU A 1 103 ? -10.263 -6.184 -3.690 1.00 86.56 103 LEU A C 1
ATOM 821 O O . LEU A 1 103 ? -9.871 -6.969 -4.552 1.00 86.56 103 LEU A O 1
ATOM 825 N N . HIS A 1 104 ? -11.413 -6.354 -3.038 1.00 86.25 104 HIS A N 1
ATOM 826 C CA . HIS A 1 104 ? -12.329 -7.471 -3.290 1.00 86.25 104 HIS A CA 1
ATOM 827 C C . HIS A 1 104 ? -13.279 -7.249 -4.475 1.00 86.25 104 HIS A C 1
ATOM 829 O O . HIS A 1 104 ? -14.058 -8.140 -4.803 1.00 86.25 104 HIS A O 1
ATOM 835 N N . GLY A 1 105 ? -13.203 -6.098 -5.151 1.00 75.94 105 GLY A N 1
ATOM 836 C CA . GLY A 1 105 ? -14.114 -5.768 -6.247 1.00 75.94 105 GLY A CA 1
ATOM 837 C C . GLY A 1 105 ? -15.519 -5.383 -5.778 1.00 75.94 105 GLY A C 1
ATOM 838 O O . GLY A 1 105 ? -16.425 -5.292 -6.597 1.00 75.94 105 GLY A O 1
ATOM 839 N N . GLU A 1 106 ? -15.697 -5.093 -4.488 1.00 63.16 106 GLU A N 1
ATOM 840 C CA . GLU A 1 106 ? -16.938 -4.574 -3.895 1.00 63.16 106 GLU A CA 1
ATOM 841 C C . GLU A 1 106 ? -17.051 -3.049 -4.084 1.00 63.16 106 GLU A C 1
ATOM 843 O O . GLU A 1 106 ? -17.465 -2.303 -3.189 1.00 63.16 106 GLU A O 1
ATOM 848 N N . ALA A 1 107 ? -16.604 -2.557 -5.241 1.00 52.81 107 ALA A N 1
ATOM 849 C CA . ALA A 1 107 ? -16.809 -1.174 -5.635 1.00 52.81 107 ALA A CA 1
ATOM 850 C C . ALA A 1 107 ? -18.274 -1.022 -6.066 1.00 52.81 107 ALA A C 1
ATOM 852 O O . ALA A 1 107 ? -18.712 -1.708 -6.987 1.00 52.81 107 ALA A O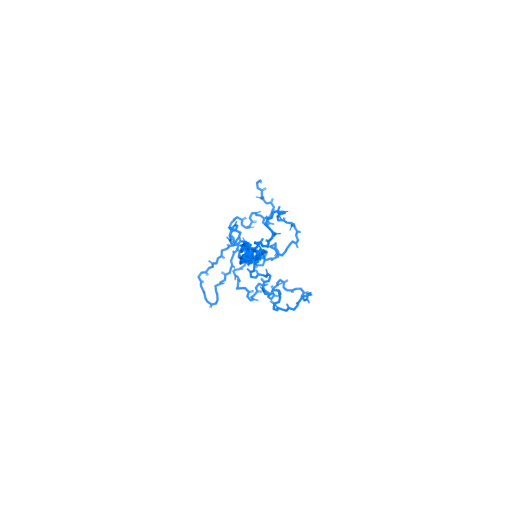 1
ATOM 853 N N . ALA A 1 108 ? -19.009 -0.177 -5.338 1.00 43.19 108 ALA A N 1
ATOM 854 C CA . ALA A 1 108 ? -20.389 0.209 -5.629 1.00 43.19 108 ALA A CA 1
ATOM 855 C C . ALA A 1 108 ? -20.583 0.695 -7.073 1.00 43.19 108 ALA A C 1
ATOM 857 O O . ALA A 1 108 ? -19.648 1.343 -7.603 1.00 43.19 108 ALA A O 1
#